Protein AF-A0A615IPE6-F1 (afdb_monomer_lite)

Structure (mmCIF, N/CA/C/O backbone):
data_AF-A0A615IPE6-F1
#
_entry.id   AF-A0A615IPE6-F1
#
loop_
_atom_site.group_PDB
_atom_site.id
_atom_site.type_symbol
_atom_site.label_atom_id
_atom_site.label_alt_id
_atom_site.label_comp_id
_atom_site.label_asym_id
_atom_site.label_entity_id
_atom_site.label_seq_id
_atom_site.pdbx_PDB_ins_code
_atom_site.Cartn_x
_atom_site.Cartn_y
_atom_site.Cartn_z
_atom_site.occupancy
_atom_site.B_iso_or_equiv
_atom_site.auth_seq_id
_atom_site.auth_comp_id
_atom_site.auth_asym_id
_atom_site.auth_atom_id
_atom_site.pdbx_PDB_model_num
ATOM 1 N N . MET A 1 1 ? 13.971 16.242 1.915 1.00 45.69 1 MET A N 1
ATOM 2 C CA . MET A 1 1 ? 12.495 16.322 1.980 1.00 45.69 1 MET A CA 1
ATOM 3 C C . MET A 1 1 ? 11.977 15.209 1.107 1.00 45.69 1 MET A C 1
ATOM 5 O O . MET A 1 1 ? 12.419 15.188 -0.020 1.00 45.69 1 MET A O 1
ATOM 9 N N . ASN A 1 2 ? 11.203 14.259 1.628 1.00 56.91 2 ASN A N 1
ATOM 10 C CA . ASN A 1 2 ? 10.394 13.312 0.845 1.00 56.91 2 ASN A CA 1
ATOM 11 C C . ASN A 1 2 ? 9.479 12.604 1.844 1.00 56.91 2 ASN A C 1
ATOM 13 O O . ASN A 1 2 ? 9.708 11.491 2.308 1.00 56.91 2 ASN A O 1
ATOM 17 N N . SER A 1 3 ? 8.546 13.404 2.331 1.00 75.00 3 SER A N 1
ATOM 18 C CA . SER A 1 3 ? 7.564 13.064 3.340 1.00 75.00 3 SER A CA 1
ATOM 19 C C . SER A 1 3 ? 6.330 12.505 2.657 1.00 75.00 3 SER A C 1
ATOM 21 O O . SER A 1 3 ? 5.944 13.000 1.603 1.00 75.00 3 SER A O 1
ATOM 23 N N . ILE A 1 4 ? 5.698 11.532 3.309 1.00 88.81 4 ILE A N 1
ATOM 24 C CA . ILE A 1 4 ? 4.287 11.201 3.104 1.00 88.81 4 ILE A CA 1
ATOM 25 C C . ILE A 1 4 ? 3.509 12.509 2.876 1.00 88.81 4 ILE A C 1
ATOM 27 O O . ILE A 1 4 ? 3.629 13.435 3.686 1.00 88.81 4 ILE A O 1
ATOM 31 N N . TYR A 1 5 ? 2.779 12.600 1.769 1.00 92.62 5 TYR A N 1
ATOM 32 C CA . TYR A 1 5 ? 2.115 13.824 1.321 1.00 92.62 5 TYR A CA 1
ATOM 33 C C . TYR A 1 5 ? 0.619 13.573 1.184 1.00 92.62 5 TYR A C 1
ATOM 35 O O . TYR A 1 5 ? 0.213 12.569 0.617 1.00 92.62 5 TYR A O 1
ATOM 43 N N . TYR A 1 6 ? -0.212 14.464 1.717 1.00 94.19 6 TYR A N 1
ATOM 44 C CA . TYR A 1 6 ? -1.657 14.380 1.530 1.00 94.19 6 TYR A CA 1
ATOM 45 C C . TYR A 1 6 ? -2.067 15.293 0.377 1.00 94.19 6 TYR A C 1
ATOM 47 O O . TYR A 1 6 ? -1.863 16.505 0.445 1.00 94.19 6 TYR A O 1
ATOM 55 N N . ASN A 1 7 ? -2.624 14.706 -0.677 1.00 93.12 7 ASN A N 1
ATOM 56 C CA . ASN A 1 7 ? -3.092 15.433 -1.844 1.00 93.12 7 ASN A CA 1
ATOM 57 C C . ASN A 1 7 ? -4.555 15.836 -1.643 1.00 93.12 7 ASN A C 1
ATOM 59 O O . ASN A 1 7 ? -5.458 15.017 -1.789 1.00 93.12 7 ASN A O 1
ATOM 63 N N . GLU A 1 8 ? -4.802 17.107 -1.337 1.00 92.19 8 GLU A N 1
ATOM 64 C CA . GLU A 1 8 ? -6.157 17.616 -1.077 1.00 92.19 8 GLU A CA 1
ATOM 65 C C . GLU A 1 8 ? -7.074 17.561 -2.308 1.00 92.19 8 GLU A C 1
ATOM 67 O O . GLU A 1 8 ? -8.289 17.477 -2.157 1.00 92.19 8 GLU A O 1
ATOM 72 N N . ASN A 1 9 ? -6.510 17.555 -3.522 1.00 92.12 9 ASN A N 1
ATOM 73 C CA . ASN A 1 9 ? -7.299 17.501 -4.754 1.00 92.12 9 ASN A CA 1
ATOM 74 C C . ASN A 1 9 ? -7.881 16.106 -5.006 1.00 92.12 9 ASN A C 1
ATOM 76 O O . ASN A 1 9 ? -8.978 15.989 -5.546 1.00 92.12 9 ASN A O 1
ATOM 80 N N . THR A 1 10 ? -7.143 15.049 -4.651 1.00 89.94 10 THR A N 1
ATOM 81 C CA . THR A 1 10 ? -7.588 13.657 -4.848 1.00 89.94 10 THR A CA 1
ATOM 82 C C . THR A 1 10 ? -8.095 13.007 -3.561 1.00 89.94 10 THR A C 1
ATOM 84 O O . THR A 1 10 ? -8.809 12.008 -3.612 1.00 89.94 10 THR A O 1
ATOM 87 N N . GLY A 1 11 ? -7.753 13.578 -2.404 1.00 92.44 11 GLY A N 1
ATOM 88 C CA . GLY A 1 11 ? -7.999 13.000 -1.087 1.00 92.44 11 GLY A CA 1
ATOM 89 C C . GLY A 1 11 ? -7.081 11.822 -0.756 1.00 92.44 11 GLY A C 1
ATOM 90 O O . GLY A 1 11 ? -7.345 11.115 0.216 1.00 92.44 11 GLY A O 1
ATOM 91 N N . ASP A 1 12 ? -6.034 11.580 -1.550 1.00 94.25 12 ASP A N 1
ATOM 92 C CA . ASP A 1 12 ? -5.115 10.464 -1.341 1.00 94.25 12 ASP A CA 1
ATOM 93 C C . ASP A 1 12 ? -3.935 10.861 -0.453 1.00 94.25 12 ASP A C 1
ATOM 95 O O . ASP A 1 12 ? -3.330 11.925 -0.603 1.00 94.25 12 ASP A O 1
ATOM 99 N N . LEU A 1 13 ? -3.547 9.949 0.432 1.00 95.75 13 LEU A N 1
ATOM 100 C CA . LEU A 1 13 ? -2.256 9.992 1.097 1.00 95.75 13 LEU A CA 1
ATOM 101 C C . LEU A 1 13 ? -1.209 9.304 0.215 1.00 95.75 13 LEU A C 1
ATOM 103 O O . LEU A 1 13 ? -1.208 8.081 0.074 1.00 95.75 13 LEU A O 1
ATOM 107 N N . GLU A 1 14 ? -0.313 10.092 -0.361 1.00 95.00 14 GLU A N 1
ATOM 108 C CA . GLU A 1 14 ? 0.798 9.626 -1.177 1.00 95.00 14 GLU A CA 1
ATOM 109 C C . GLU A 1 14 ? 1.925 9.089 -0.285 1.00 95.00 14 GLU A C 1
ATOM 111 O O . GLU A 1 14 ? 2.515 9.814 0.526 1.00 95.00 14 GLU A O 1
ATOM 116 N N . ILE A 1 15 ? 2.205 7.793 -0.416 1.00 93.69 15 ILE A N 1
ATOM 117 C CA . ILE A 1 15 ? 3.180 7.058 0.388 1.00 93.69 15 ILE A CA 1
ATOM 118 C C . ILE A 1 15 ? 4.193 6.392 -0.544 1.00 93.69 15 ILE A C 1
ATOM 120 O O . ILE A 1 15 ? 3.830 5.503 -1.312 1.00 93.69 15 ILE A O 1
ATOM 124 N N . PRO A 1 16 ? 5.473 6.773 -0.473 1.00 92.00 16 PRO A N 1
ATOM 125 C CA . PRO A 1 16 ? 6.527 6.039 -1.154 1.00 92.00 16 PRO A CA 1
ATOM 126 C C . PRO A 1 16 ? 6.654 4.614 -0.615 1.00 92.00 16 PRO A C 1
ATOM 128 O O . PRO A 1 16 ? 6.613 4.390 0.599 1.00 92.00 16 PRO A O 1
ATOM 131 N N . LEU A 1 17 ? 6.807 3.653 -1.522 1.00 89.19 17 LEU A N 1
ATOM 132 C CA . LEU A 1 17 ? 6.767 2.228 -1.191 1.00 89.19 17 LEU A CA 1
ATOM 133 C C . LEU A 1 17 ? 7.863 1.792 -0.199 1.00 89.19 17 LEU A C 1
ATOM 135 O O . LEU A 1 17 ? 7.620 0.941 0.650 1.00 89.19 17 LEU A O 1
ATOM 139 N N . ASP A 1 18 ? 9.034 2.431 -0.217 1.00 88.62 18 ASP A N 1
ATOM 140 C CA . ASP A 1 18 ? 10.138 2.162 0.719 1.00 88.62 18 ASP A CA 1
ATOM 141 C C . ASP A 1 18 ? 9.860 2.601 2.168 1.00 88.62 18 ASP A C 1
ATOM 143 O O . ASP A 1 18 ? 10.586 2.221 3.086 1.00 88.62 18 ASP A O 1
ATOM 147 N N . ILE A 1 19 ? 8.807 3.388 2.401 1.00 91.00 19 ILE A N 1
ATOM 148 C CA . ILE A 1 19 ? 8.384 3.826 3.738 1.00 91.00 19 ILE A CA 1
ATOM 149 C C . ILE A 1 19 ? 6.927 3.462 4.037 1.00 91.00 19 ILE A C 1
ATOM 151 O O . ILE A 1 19 ? 6.276 4.127 4.853 1.00 91.00 19 ILE A O 1
ATOM 155 N N . LEU A 1 20 ? 6.419 2.396 3.408 1.00 91.25 20 LEU A N 1
ATOM 156 C CA . LEU A 1 20 ? 5.010 2.015 3.462 1.00 91.25 20 LEU A CA 1
ATOM 157 C C . LEU A 1 20 ? 4.493 1.843 4.895 1.00 91.25 20 LEU A C 1
ATOM 159 O O . LEU A 1 20 ? 3.525 2.503 5.256 1.00 91.25 20 LEU A O 1
ATOM 163 N N . SER A 1 21 ? 5.180 1.080 5.751 1.00 92.19 21 SER A N 1
ATOM 164 C CA . SER A 1 21 ? 4.770 0.878 7.158 1.00 92.19 21 SER A CA 1
ATOM 165 C C . SER A 1 21 ? 4.587 2.198 7.927 1.00 92.19 21 SER A C 1
ATOM 167 O O . SER A 1 21 ? 3.578 2.418 8.609 1.00 92.19 21 SER A O 1
ATOM 169 N N . LYS A 1 22 ? 5.504 3.159 7.738 1.00 92.25 22 LYS A N 1
ATOM 170 C CA . LYS A 1 22 ? 5.391 4.493 8.347 1.00 92.25 22 LYS A CA 1
ATOM 171 C C . LYS A 1 22 ? 4.191 5.262 7.793 1.00 92.25 22 LYS A C 1
ATOM 173 O O . LYS A 1 22 ? 3.493 5.936 8.554 1.00 92.25 22 LYS A O 1
ATOM 178 N N . GLY A 1 23 ? 3.963 5.179 6.486 1.00 93.12 23 GLY A N 1
ATOM 179 C CA . GLY A 1 23 ? 2.818 5.797 5.827 1.00 93.12 23 GLY A CA 1
ATOM 180 C C . GLY A 1 23 ? 1.484 5.218 6.292 1.00 93.12 23 GLY A C 1
ATOM 181 O O . GLY A 1 23 ? 0.575 5.980 6.612 1.00 93.12 23 GLY A O 1
ATOM 182 N N . ILE A 1 24 ? 1.389 3.896 6.431 1.00 93.56 24 ILE A N 1
ATOM 183 C CA . ILE A 1 24 ? 0.185 3.212 6.913 1.00 93.56 24 ILE A CA 1
ATOM 184 C C . ILE A 1 24 ? -0.117 3.581 8.367 1.00 93.56 24 ILE A C 1
ATOM 186 O O . ILE A 1 24 ? -1.253 3.934 8.694 1.00 93.56 24 ILE A O 1
ATOM 190 N N . SER A 1 25 ? 0.904 3.622 9.225 1.00 93.75 25 SER A N 1
ATOM 191 C CA . SER A 1 25 ? 0.770 4.120 10.599 1.00 93.75 25 SER A CA 1
ATOM 192 C C . SER A 1 25 ? 0.294 5.577 10.652 1.00 93.75 25 SER A C 1
ATOM 194 O O . SER A 1 25 ? -0.501 5.956 11.517 1.00 93.75 25 SER A O 1
ATOM 196 N N . TYR A 1 26 ? 0.779 6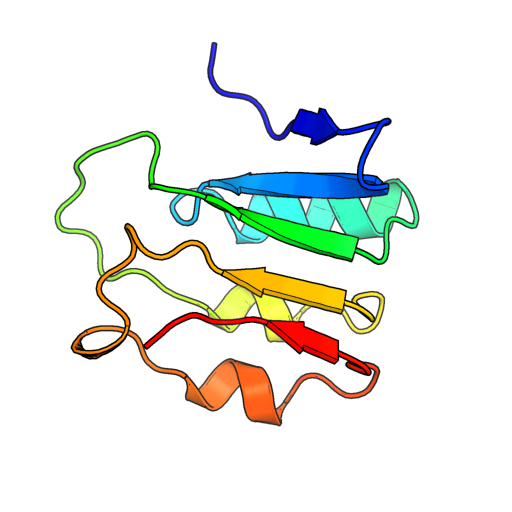.423 9.739 1.00 93.50 26 TYR A N 1
ATOM 197 C CA . TYR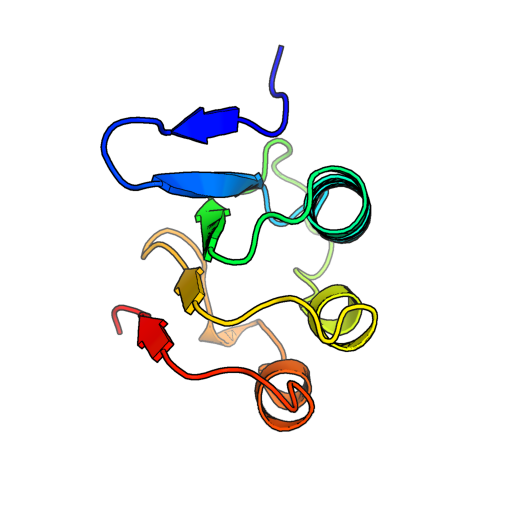 A 1 26 ? 0.339 7.814 9.637 1.00 93.50 26 TYR A CA 1
ATOM 198 C C . TYR A 1 26 ? -1.124 7.911 9.188 1.00 93.50 26 TY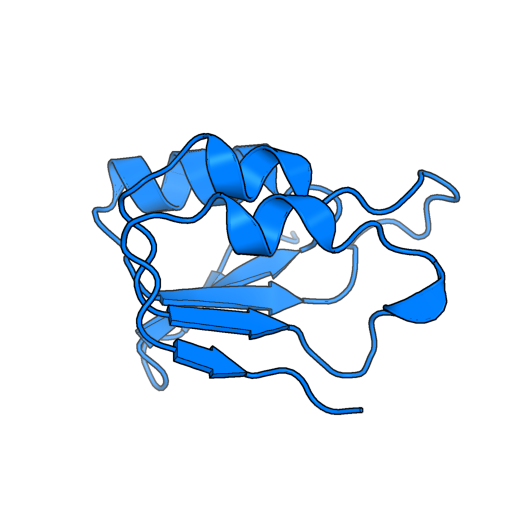R A C 1
ATOM 200 O O . TYR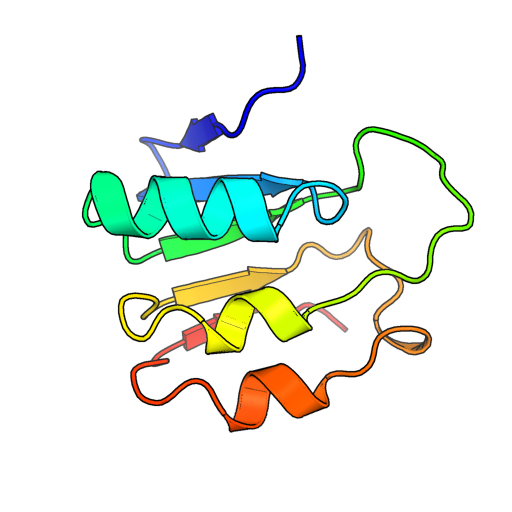 A 1 26 ? -1.896 8.662 9.789 1.00 93.50 26 TYR A O 1
ATOM 208 N N . ALA A 1 27 ? -1.521 7.114 8.194 1.00 93.69 27 ALA A N 1
ATOM 209 C CA . ALA A 1 27 ? -2.894 7.038 7.713 1.00 93.69 27 ALA A CA 1
ATOM 210 C C . ALA A 1 27 ? -3.867 6.644 8.829 1.00 93.69 27 ALA A C 1
ATOM 212 O O . ALA A 1 27 ? -4.870 7.327 9.025 1.00 93.69 27 ALA A O 1
ATOM 213 N N . ALA A 1 28 ? -3.529 5.620 9.623 1.00 93.25 28 ALA A N 1
ATOM 214 C CA . ALA A 1 28 ? -4.319 5.207 10.785 1.00 93.25 28 ALA A CA 1
ATOM 215 C C . ALA A 1 28 ? -4.510 6.359 11.784 1.00 93.25 28 ALA A C 1
ATOM 217 O O . ALA A 1 28 ? -5.633 6.684 12.167 1.00 93.25 28 ALA A O 1
ATOM 218 N N . LYS A 1 29 ? -3.418 7.041 12.162 1.00 93.56 29 LYS A N 1
ATOM 219 C CA . LYS A 1 29 ? -3.454 8.165 13.118 1.00 93.56 29 LYS A CA 1
ATOM 220 C C . LYS A 1 29 ? -4.298 9.337 12.627 1.00 93.56 29 LYS A C 1
ATOM 222 O O . LYS A 1 29 ? -4.932 10.015 13.431 1.00 93.56 29 LYS A O 1
ATOM 227 N N . LYS A 1 30 ? -4.283 9.600 11.321 1.00 93.31 30 LYS A N 1
ATOM 228 C CA . LYS A 1 30 ? -5.041 10.688 10.692 1.00 93.31 30 LYS A CA 1
ATOM 229 C C . LYS A 1 30 ? -6.433 10.268 10.221 1.00 93.31 30 LYS A C 1
ATOM 231 O O . LYS A 1 30 ? -7.154 11.122 9.720 1.00 93.31 30 LYS A O 1
ATOM 236 N N . LYS A 1 31 ? -6.816 8.998 10.410 1.00 93.69 31 LYS A N 1
ATOM 237 C CA . LYS A 1 31 ? -8.061 8.410 9.891 1.00 93.69 31 LYS A CA 1
ATOM 238 C C . LYS A 1 31 ? -8.217 8.643 8.384 1.00 93.69 31 LYS A C 1
ATOM 240 O O . LYS A 1 31 ? -9.296 8.955 7.896 1.00 93.69 31 LYS A O 1
ATOM 245 N N . LEU A 1 32 ? -7.114 8.518 7.650 1.00 94.44 32 LEU A N 1
ATOM 246 C CA . LEU A 1 32 ? -7.102 8.594 6.194 1.00 94.44 32 LEU A CA 1
ATOM 247 C C . LEU A 1 32 ? -7.309 7.195 5.628 1.00 94.44 32 LEU A C 1
ATOM 249 O O . LEU A 1 32 ? -6.639 6.242 6.029 1.00 94.44 32 LEU A O 1
ATOM 253 N N . HIS A 1 33 ? -8.255 7.088 4.706 1.00 95.31 33 HIS A N 1
ATOM 254 C CA . HIS A 1 33 ? -8.709 5.812 4.155 1.00 95.31 33 HIS A CA 1
ATOM 255 C C . HIS A 1 33 ? -8.228 5.576 2.719 1.00 95.31 33 HIS A C 1
ATOM 257 O O . HIS A 1 33 ? -8.313 4.453 2.220 1.00 95.31 33 HIS A O 1
ATOM 263 N N . ASN A 1 34 ? -7.745 6.632 2.062 1.00 95.94 34 ASN A N 1
ATOM 264 C CA . ASN A 1 34 ? -7.347 6.621 0.664 1.00 95.94 34 ASN A CA 1
ATOM 265 C C . ASN A 1 34 ? -5.830 6.744 0.586 1.00 95.94 34 ASN A C 1
ATOM 267 O O . ASN A 1 34 ? -5.256 7.734 1.044 1.00 95.94 34 ASN A O 1
ATOM 271 N N . ILE A 1 35 ? -5.193 5.720 0.035 1.00 95.62 35 ILE A N 1
ATOM 272 C CA . ILE A 1 35 ? -3.745 5.609 -0.065 1.00 95.62 35 ILE A CA 1
ATOM 273 C C . ILE A 1 35 ? -3.345 5.551 -1.529 1.00 95.62 35 ILE A C 1
ATOM 275 O O . ILE A 1 35 ? -3.896 4.765 -2.301 1.00 95.62 35 ILE A O 1
ATOM 279 N N . LYS A 1 36 ? -2.318 6.318 -1.883 1.00 95.00 36 LYS A N 1
ATOM 280 C CA . LYS A 1 36 ? -1.638 6.230 -3.169 1.00 95.00 36 LYS A CA 1
ATOM 281 C C . LYS A 1 36 ? -0.179 5.849 -2.948 1.00 95.00 36 LYS A C 1
ATOM 283 O O . LYS A 1 36 ? 0.596 6.629 -2.409 1.00 95.00 36 LYS A O 1
ATOM 288 N N . ILE A 1 37 ? 0.203 4.647 -3.354 1.00 92.75 37 ILE A N 1
ATOM 289 C CA . ILE A 1 37 ? 1.588 4.191 -3.313 1.00 92.75 37 ILE A CA 1
ATOM 290 C C . ILE A 1 37 ? 2.335 4.809 -4.494 1.00 92.75 37 ILE A C 1
ATOM 292 O O . ILE A 1 37 ? 1.930 4.634 -5.644 1.00 92.75 37 ILE A O 1
ATOM 296 N N . VAL A 1 38 ? 3.414 5.532 -4.197 1.00 91.25 38 VAL A N 1
ATOM 297 C CA . VAL A 1 38 ? 4.275 6.206 -5.179 1.00 91.25 38 VAL A CA 1
ATOM 298 C C . VAL A 1 38 ? 5.681 5.601 -5.210 1.00 91.25 38 VAL A C 1
ATOM 300 O O . VAL A 1 38 ? 6.029 4.777 -4.357 1.00 91.25 38 VAL A O 1
ATOM 303 N N . SER A 1 39 ? 6.489 6.000 -6.199 1.00 87.81 39 SER A N 1
ATOM 304 C CA . SER A 1 39 ? 7.835 5.464 -6.415 1.00 87.81 39 SER A CA 1
ATOM 305 C C . SER A 1 39 ? 8.695 5.594 -5.151 1.00 87.81 39 SER A C 1
ATOM 307 O O . SER A 1 39 ? 8.595 6.605 -4.445 1.00 87.81 39 SER A O 1
ATOM 309 N N . PRO A 1 40 ? 9.555 4.599 -4.861 1.00 86.06 40 PRO A N 1
ATOM 310 C CA . PRO A 1 40 ? 10.476 4.646 -3.733 1.00 86.06 40 PRO A CA 1
ATOM 311 C C . PRO A 1 40 ? 11.336 5.912 -3.729 1.00 86.06 40 PRO A C 1
ATOM 313 O O . PRO A 1 40 ? 11.824 6.351 -4.772 1.00 86.06 40 PRO A O 1
ATOM 316 N N . ILE A 1 41 ? 11.585 6.472 -2.547 1.00 82.50 41 ILE A N 1
ATOM 317 C CA . ILE A 1 41 ? 12.463 7.642 -2.397 1.00 82.50 41 ILE A CA 1
ATOM 318 C C . ILE A 1 41 ? 13.908 7.253 -2.684 1.00 82.50 41 ILE A C 1
ATOM 320 O O . ILE A 1 41 ? 14.647 7.978 -3.357 1.00 82.50 41 ILE A O 1
ATOM 324 N N . LYS A 1 42 ? 14.337 6.126 -2.118 1.00 79.56 42 LYS A N 1
ATOM 325 C CA . LYS A 1 42 ? 15.667 5.578 -2.350 1.00 79.56 42 LYS A CA 1
ATOM 326 C C . LYS A 1 42 ? 15.596 4.546 -3.463 1.00 79.56 42 LYS A C 1
ATOM 328 O O . LYS A 1 42 ? 14.764 3.646 -3.432 1.00 79.56 42 LYS A O 1
ATOM 333 N N . LYS A 1 43 ? 16.551 4.621 -4.394 1.00 65.25 43 LYS A N 1
ATOM 334 C CA . LYS A 1 43 ? 16.880 3.518 -5.307 1.00 65.25 43 LYS A CA 1
ATOM 335 C C . LYS A 1 43 ? 17.571 2.411 -4.508 1.00 65.25 43 LYS A C 1
ATOM 337 O O . LYS A 1 43 ? 18.782 2.236 -4.608 1.00 65.25 43 LYS A O 1
ATOM 342 N N . SER A 1 44 ? 16.827 1.762 -3.620 1.00 58.53 44 SER A N 1
ATOM 343 C CA . SER A 1 44 ? 17.301 0.576 -2.923 1.00 58.53 44 SER A CA 1
ATOM 344 C C . SER A 1 44 ? 16.995 -0.654 -3.769 1.00 58.53 44 SER A C 1
ATOM 346 O O . SER A 1 44 ? 15.954 -0.717 -4.418 1.00 58.53 44 SER A O 1
ATOM 348 N N . ASN A 1 45 ? 17.898 -1.633 -3.738 1.00 58.09 45 ASN A N 1
ATOM 349 C CA . ASN A 1 45 ? 17.626 -2.985 -4.230 1.00 58.09 45 ASN A CA 1
ATOM 350 C C . ASN A 1 45 ? 16.753 -3.785 -3.247 1.00 58.09 45 ASN A C 1
ATOM 352 O O . ASN A 1 45 ? 16.519 -4.972 -3.474 1.00 58.09 45 ASN A O 1
ATOM 356 N N . ASP A 1 46 ? 16.310 -3.162 -2.148 1.00 61.91 46 ASP A N 1
ATOM 357 C CA . ASP A 1 46 ? 15.393 -3.786 -1.206 1.00 61.91 46 ASP A CA 1
ATOM 358 C C . ASP A 1 46 ? 14.117 -4.214 -1.923 1.00 61.91 46 ASP A C 1
ATOM 360 O O . ASP A 1 46 ? 13.534 -3.486 -2.733 1.00 61.91 46 ASP A O 1
ATOM 364 N N . LYS A 1 47 ? 13.706 -5.444 -1.622 1.00 66.94 47 LYS A N 1
ATOM 365 C CA . LYS A 1 47 ? 12.490 -6.028 -2.160 1.00 66.94 47 LYS A CA 1
ATOM 366 C C . LYS A 1 47 ? 11.322 -5.146 -1.724 1.00 66.94 47 LYS A C 1
ATOM 368 O O . LYS A 1 47 ? 11.094 -4.955 -0.534 1.00 66.94 47 LYS A O 1
ATOM 373 N N . LEU A 1 48 ? 10.619 -4.594 -2.703 1.00 79.00 48 LEU A N 1
ATOM 374 C CA . LEU A 1 48 ? 9.415 -3.813 -2.468 1.00 79.00 48 LEU A CA 1
ATOM 375 C C . LEU A 1 48 ? 8.375 -4.717 -1.795 1.00 79.00 48 LEU A C 1
ATOM 377 O O . LEU A 1 48 ? 8.052 -5.784 -2.322 1.00 79.00 48 LEU A O 1
ATOM 381 N N . ASP A 1 49 ? 7.899 -4.301 -0.622 1.00 87.25 49 ASP A N 1
ATOM 382 C CA . ASP A 1 49 ? 7.042 -5.105 0.245 1.00 87.25 49 ASP A CA 1
ATOM 383 C C . ASP A 1 49 ? 5.707 -4.400 0.508 1.00 87.25 49 ASP A C 1
ATOM 385 O O . ASP A 1 49 ? 5.664 -3.221 0.867 1.00 87.25 49 ASP A O 1
ATOM 389 N N . LEU A 1 50 ? 4.617 -5.142 0.314 1.00 92.06 50 LEU A N 1
ATOM 390 C CA . LEU A 1 50 ? 3.247 -4.697 0.555 1.00 92.06 50 LEU A CA 1
ATOM 391 C C . LEU A 1 50 ? 2.670 -5.235 1.869 1.00 92.06 50 LEU A C 1
ATOM 393 O O . LEU A 1 50 ? 1.556 -4.849 2.220 1.00 92.06 50 LEU A O 1
ATOM 397 N N . SER A 1 51 ? 3.403 -6.070 2.615 1.00 94.00 51 SER A N 1
ATOM 398 C CA . SER A 1 51 ? 2.945 -6.631 3.893 1.00 94.00 51 SER A CA 1
ATOM 399 C C . SER A 1 51 ? 2.407 -5.590 4.889 1.00 94.00 51 SER A C 1
ATOM 401 O O . SER A 1 51 ? 1.384 -5.873 5.512 1.00 94.00 51 SER A O 1
ATOM 403 N N . PRO A 1 52 ? 2.928 -4.344 4.978 1.00 93.56 52 PRO A N 1
ATOM 404 C CA . PRO A 1 52 ? 2.376 -3.365 5.913 1.00 93.56 52 PRO A CA 1
ATOM 405 C C . PRO A 1 52 ? 0.934 -2.930 5.608 1.00 93.56 52 PRO A C 1
ATOM 407 O O . PRO A 1 52 ? 0.302 -2.294 6.448 1.00 93.56 52 PRO A O 1
ATOM 410 N N . LEU A 1 53 ? 0.391 -3.234 4.422 1.00 93.19 53 LEU A N 1
ATOM 411 C CA . LEU A 1 53 ? -1.016 -2.964 4.102 1.00 93.19 53 LEU A CA 1
ATOM 412 C C . LEU A 1 53 ? -1.982 -3.790 4.956 1.00 93.19 53 LEU A C 1
ATOM 414 O O . LEU A 1 53 ? -3.111 -3.350 5.171 1.00 93.19 53 LEU A O 1
ATOM 418 N N . THR A 1 54 ? -1.555 -4.954 5.450 1.00 90.75 54 THR A N 1
ATOM 419 C CA . THR A 1 54 ? -2.398 -5.851 6.258 1.00 90.75 54 THR A CA 1
ATOM 420 C C . THR A 1 54 ? -2.473 -5.418 7.721 1.00 90.75 54 THR A C 1
ATOM 422 O O . THR A 1 54 ? -3.391 -5.803 8.440 1.00 90.75 54 THR A O 1
ATOM 425 N N . GLU A 1 55 ? -1.559 -4.547 8.163 1.00 87.31 55 GLU A N 1
ATOM 426 C CA . GLU A 1 55 ? -1.516 -4.018 9.531 1.00 87.31 55 GLU A CA 1
ATOM 427 C C . GLU A 1 55 ? -2.634 -3.001 9.817 1.00 87.31 55 GLU A C 1
ATOM 429 O O . GLU A 1 55 ? -2.808 -2.571 10.961 1.00 87.31 55 GLU A O 1
ATOM 434 N N . ASN A 1 56 ? -3.375 -2.565 8.791 1.00 83.00 56 ASN A N 1
ATOM 435 C CA . ASN A 1 56 ? -4.342 -1.485 8.916 1.00 83.00 56 ASN A CA 1
ATOM 436 C C . ASN A 1 56 ? -5.638 -1.734 8.140 1.00 83.00 56 ASN A C 1
ATOM 438 O O . ASN A 1 56 ? -5.754 -1.456 6.946 1.00 83.00 56 ASN A O 1
ATOM 442 N N . ASP A 1 57 ? -6.671 -2.102 8.890 1.00 88.06 57 ASP A N 1
ATOM 443 C CA . ASP A 1 57 ? -8.035 -2.268 8.395 1.00 88.06 57 ASP A CA 1
ATOM 444 C C . ASP A 1 57 ? -8.725 -0.929 8.024 1.00 88.06 57 ASP A C 1
ATOM 446 O O . ASP A 1 57 ? -9.860 -0.933 7.560 1.00 88.06 57 ASP A O 1
ATOM 450 N N . ASN A 1 58 ? -8.090 0.238 8.200 1.00 90.88 58 ASN A N 1
ATOM 451 C CA . ASN A 1 58 ? -8.678 1.551 7.883 1.00 90.88 58 ASN A CA 1
ATOM 452 C C . ASN A 1 58 ? -8.678 1.887 6.380 1.00 90.88 58 ASN A C 1
ATOM 454 O O . ASN A 1 58 ? -9.283 2.882 5.975 1.00 90.88 58 ASN A O 1
ATOM 458 N N . ILE A 1 59 ? -7.961 1.127 5.553 1.00 94.62 59 ILE A N 1
ATOM 459 C CA . ILE A 1 59 ? -7.757 1.455 4.138 1.00 94.62 59 ILE A CA 1
ATOM 460 C C . ILE A 1 59 ? -8.970 0.999 3.319 1.00 94.62 59 ILE A C 1
ATOM 462 O O . ILE A 1 59 ? -9.310 -0.180 3.290 1.00 94.62 59 ILE A O 1
ATOM 466 N N . HIS A 1 60 ? -9.606 1.938 2.617 1.00 95.69 60 HIS A N 1
ATOM 467 C CA . HIS A 1 60 ? -10.758 1.681 1.744 1.00 95.69 60 HIS A CA 1
ATOM 468 C C . HIS A 1 60 ? -10.418 1.813 0.260 1.00 95.69 60 HIS A C 1
ATOM 470 O O . HIS A 1 60 ? -11.044 1.158 -0.576 1.00 95.69 60 HIS A O 1
ATOM 476 N N . SER A 1 61 ? -9.451 2.666 -0.076 1.00 95.69 61 SER A N 1
ATOM 477 C CA . SER A 1 61 ? -9.016 2.901 -1.449 1.00 95.69 61 SER A CA 1
ATOM 478 C C . SER A 1 61 ? -7.501 2.819 -1.526 1.00 95.69 61 SER A C 1
ATOM 480 O O . SER A 1 61 ? -6.806 3.516 -0.788 1.00 95.69 61 SER A O 1
ATOM 482 N N . LEU A 1 62 ? -7.002 1.984 -2.432 1.00 95.06 62 LEU A N 1
ATOM 483 C CA . LEU A 1 62 ? -5.586 1.826 -2.726 1.00 95.06 62 LEU A CA 1
ATOM 484 C C . LEU A 1 62 ? -5.335 2.133 -4.200 1.00 95.06 62 LEU A C 1
ATOM 486 O O . LEU A 1 62 ? -5.969 1.558 -5.083 1.00 95.06 62 LEU A O 1
ATOM 490 N N . HIS A 1 63 ? -4.385 3.014 -4.468 1.00 94.50 63 HIS A N 1
ATOM 491 C CA . HIS A 1 63 ? -3.892 3.310 -5.804 1.00 94.50 63 HIS A CA 1
ATOM 492 C C . HIS A 1 63 ? -2.395 3.010 -5.845 1.00 94.50 63 HIS A C 1
ATOM 494 O O . HIS A 1 63 ? -1.655 3.554 -5.036 1.00 94.50 63 HIS A O 1
ATOM 500 N N . ILE A 1 64 ? -1.936 2.156 -6.757 1.00 91.38 64 ILE A N 1
ATOM 501 C CA . ILE A 1 64 ? -0.502 1.948 -6.996 1.00 91.38 64 ILE A CA 1
ATOM 502 C C . ILE A 1 64 ? -0.155 2.533 -8.360 1.00 91.38 64 ILE A C 1
ATOM 504 O O . ILE A 1 64 ? -0.816 2.203 -9.345 1.00 91.38 64 ILE A O 1
ATOM 508 N N . ILE A 1 65 ? 0.840 3.424 -8.402 1.00 88.75 65 ILE A N 1
ATOM 509 C CA . ILE A 1 65 ? 1.264 4.065 -9.651 1.00 88.75 65 ILE A CA 1
ATOM 510 C C . ILE A 1 65 ? 2.035 3.106 -10.568 1.00 88.75 65 ILE A C 1
ATOM 512 O O . ILE A 1 65 ? 2.681 2.164 -10.113 1.00 88.75 65 ILE A O 1
ATOM 516 N N . ASP A 1 66 ? 2.034 3.436 -11.855 1.00 80.81 66 ASP A N 1
ATOM 517 C CA . ASP A 1 66 ? 2.583 2.626 -12.951 1.00 80.81 66 ASP A CA 1
ATOM 518 C C . ASP A 1 66 ? 4.115 2.445 -12.905 1.00 80.81 66 ASP A C 1
ATOM 520 O O . ASP A 1 66 ? 4.650 1.527 -13.517 1.00 80.81 66 ASP A O 1
ATOM 524 N N . ASP A 1 67 ? 4.837 3.311 -12.187 1.00 82.56 67 ASP A N 1
ATOM 525 C CA . ASP A 1 67 ? 6.310 3.294 -12.107 1.00 82.56 67 ASP A CA 1
ATOM 526 C C . ASP A 1 67 ? 6.853 2.218 -11.138 1.00 82.56 67 ASP A C 1
ATOM 528 O O . ASP A 1 67 ? 8.049 2.135 -10.858 1.00 82.56 67 ASP A O 1
ATOM 532 N N . ILE A 1 68 ? 5.967 1.381 -10.596 1.00 82.56 68 ILE A N 1
ATOM 533 C CA . ILE A 1 68 ? 6.303 0.279 -9.699 1.00 82.56 68 ILE A CA 1
ATOM 534 C C . ILE A 1 68 ? 6.199 -1.038 -10.477 1.00 82.56 68 ILE A C 1
ATOM 536 O O . ILE A 1 68 ? 5.126 -1.416 -10.939 1.00 82.56 68 ILE A O 1
ATOM 540 N N . ASP A 1 69 ? 7.310 -1.775 -10.582 1.00 84.44 69 ASP A N 1
ATOM 541 C CA . ASP A 1 69 ? 7.350 -3.091 -11.237 1.00 84.44 69 ASP A CA 1
ATOM 542 C C . ASP A 1 69 ? 6.640 -4.159 -10.385 1.00 84.44 69 ASP A C 1
ATOM 544 O O . ASP A 1 69 ? 7.263 -4.912 -9.629 1.00 84.44 69 ASP A O 1
ATOM 548 N N . LEU A 1 70 ? 5.312 -4.230 -10.520 1.00 82.75 70 LEU A N 1
ATO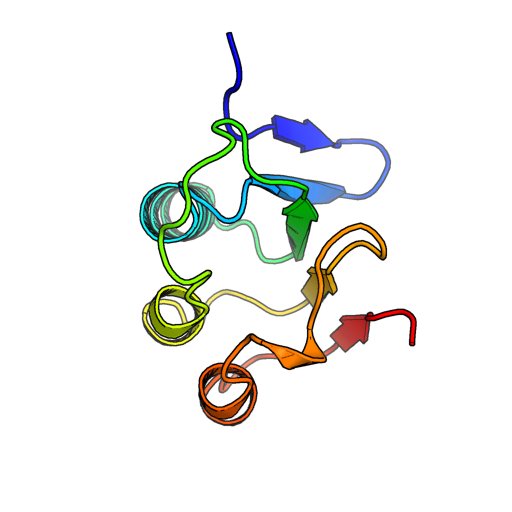M 549 C CA . LEU A 1 70 ? 4.449 -5.162 -9.788 1.00 82.75 70 LEU A CA 1
ATOM 550 C C . LEU A 1 70 ? 4.811 -6.637 -10.027 1.00 82.75 70 LEU A C 1
ATOM 552 O O . LEU A 1 70 ? 4.493 -7.473 -9.187 1.00 82.75 70 LEU A O 1
ATOM 556 N N . LYS A 1 71 ? 5.508 -6.987 -11.121 1.00 83.88 71 LYS A N 1
ATOM 557 C CA . LYS A 1 71 ? 5.900 -8.383 -11.411 1.00 83.88 71 LYS A CA 1
ATOM 558 C C . LYS A 1 71 ? 6.895 -8.942 -10.394 1.00 83.88 71 LYS A C 1
ATOM 560 O O . LYS A 1 71 ? 7.049 -10.157 -10.299 1.00 83.88 71 LYS A O 1
ATOM 565 N N . LYS A 1 72 ? 7.591 -8.069 -9.665 1.00 83.75 72 LYS A N 1
ATOM 566 C CA . LYS A 1 72 ? 8.576 -8.437 -8.636 1.00 83.75 72 LYS A CA 1
ATOM 567 C C . LYS A 1 72 ? 8.031 -8.319 -7.215 1.00 83.75 72 LYS A C 1
ATOM 569 O O . LYS A 1 72 ? 8.770 -8.579 -6.264 1.00 83.75 72 LYS A O 1
ATOM 574 N N . ILE A 1 73 ? 6.771 -7.920 -7.074 1.00 86.31 73 ILE A N 1
ATOM 575 C CA . ILE A 1 73 ? 6.126 -7.650 -5.795 1.00 86.31 73 ILE A CA 1
ATOM 576 C C . ILE A 1 73 ? 5.178 -8.792 -5.469 1.00 86.31 73 ILE A C 1
ATOM 578 O O . ILE A 1 73 ? 4.424 -9.254 -6.323 1.00 86.31 73 ILE A O 1
ATOM 582 N N . ASP A 1 74 ? 5.213 -9.239 -4.217 1.00 89.94 74 ASP A N 1
ATOM 583 C CA . ASP A 1 74 ? 4.186 -10.144 -3.725 1.00 89.94 74 ASP A CA 1
ATOM 584 C C . ASP A 1 74 ? 2.884 -9.365 -3.497 1.00 89.94 74 ASP A C 1
ATOM 586 O O . ASP A 1 74 ? 2.829 -8.437 -2.690 1.00 89.94 74 ASP A O 1
ATOM 590 N N . LEU A 1 75 ? 1.843 -9.734 -4.242 1.00 90.75 75 LEU A N 1
ATOM 591 C CA . LEU A 1 75 ? 0.514 -9.130 -4.149 1.00 90.75 75 LEU A CA 1
ATOM 592 C C . LEU A 1 75 ? -0.394 -9.863 -3.153 1.00 90.75 75 LEU A C 1
ATOM 594 O O . LEU A 1 75 ? -1.529 -9.427 -2.954 1.00 90.75 75 LEU A O 1
ATOM 598 N N . SER A 1 76 ? 0.081 -10.940 -2.513 1.00 93.31 76 SER A N 1
ATOM 599 C CA . SER A 1 76 ? -0.663 -11.662 -1.474 1.00 93.31 76 SER A CA 1
ATOM 600 C C . SER A 1 76 ? -1.255 -10.753 -0.376 1.00 93.31 76 SER A C 1
ATOM 602 O O . SER A 1 76 ? -2.429 -10.951 -0.047 1.00 93.31 76 SER A O 1
ATOM 604 N N . PRO A 1 77 ? -0.577 -9.675 0.088 1.00 93.31 77 PRO A N 1
ATOM 605 C CA . PRO A 1 77 ? -1.121 -8.780 1.115 1.00 93.31 77 PRO A CA 1
ATOM 606 C C . PRO A 1 77 ? -2.436 -8.096 0.720 1.00 93.31 77 PRO A C 1
ATOM 608 O O . PRO A 1 77 ? -3.245 -7.752 1.579 1.00 93.31 77 PRO A O 1
ATOM 611 N N . LEU A 1 78 ? -2.688 -7.907 -0.579 1.00 92.19 78 LEU A N 1
ATOM 612 C CA . LEU A 1 78 ? -3.906 -7.248 -1.060 1.00 92.19 78 LEU A CA 1
ATOM 613 C C . LEU A 1 78 ? -5.163 -8.082 -0.796 1.00 92.19 78 LEU A C 1
ATOM 615 O O . LEU A 1 78 ? -6.241 -7.517 -0.619 1.00 92.19 78 LEU A O 1
ATOM 619 N N . TYR A 1 79 ? -5.028 -9.410 -0.740 1.00 91.81 79 TYR A N 1
ATOM 620 C CA . TYR A 1 79 ? -6.137 -10.318 -0.445 1.00 91.81 79 TYR A CA 1
ATOM 621 C C . TYR A 1 79 ? -6.516 -10.329 1.041 1.00 91.81 79 TYR A C 1
ATOM 623 O O . TYR A 1 79 ? -7.608 -10.773 1.388 1.00 91.81 79 TYR A O 1
ATOM 631 N N . GLU A 1 80 ? -5.644 -9.828 1.917 1.00 94.12 80 GLU A N 1
ATOM 632 C CA . GLU A 1 80 ? -5.881 -9.776 3.363 1.00 94.12 80 GLU A CA 1
ATOM 633 C C . GLU A 1 80 ? -6.556 -8.469 3.814 1.00 94.12 80 GLU A C 1
ATOM 635 O O . GLU A 1 80 ? -7.030 -8.371 4.947 1.00 94.12 80 GLU A O 1
ATOM 640 N N . MET A 1 81 ? -6.645 -7.463 2.935 1.00 93.50 81 MET A N 1
ATOM 641 C CA . MET A 1 81 ? -7.227 -6.157 3.253 1.00 93.50 81 MET A CA 1
ATOM 642 C C . MET A 1 81 ? -8.756 -6.241 3.396 1.00 93.50 81 MET A C 1
ATOM 644 O O . MET A 1 81 ? -9.496 -6.183 2.416 1.00 93.50 81 MET A O 1
ATOM 648 N N . LYS A 1 82 ? -9.260 -6.321 4.629 1.00 91.69 82 LYS A N 1
ATOM 649 C CA . LYS A 1 82 ? -10.678 -6.629 4.907 1.00 91.69 82 LYS A CA 1
ATOM 650 C C . LYS A 1 82 ? -11.673 -5.556 4.471 1.00 91.69 82 LYS A C 1
ATOM 652 O O . LYS A 1 82 ? -12.803 -5.878 4.117 1.00 91.69 82 LYS A O 1
ATOM 657 N N . ASN A 1 83 ? -11.275 -4.286 4.527 1.00 94.00 83 ASN A N 1
ATOM 658 C CA . ASN A 1 83 ? -12.163 -3.148 4.261 1.00 94.00 83 ASN A CA 1
ATOM 659 C C . ASN A 1 83 ? -11.886 -2.465 2.917 1.00 94.00 83 ASN A C 1
ATOM 661 O O . ASN A 1 83 ? -12.447 -1.398 2.643 1.00 94.00 83 ASN A O 1
ATOM 665 N N . ILE A 1 84 ? -11.039 -3.061 2.072 1.00 94.62 84 ILE A N 1
ATOM 666 C CA .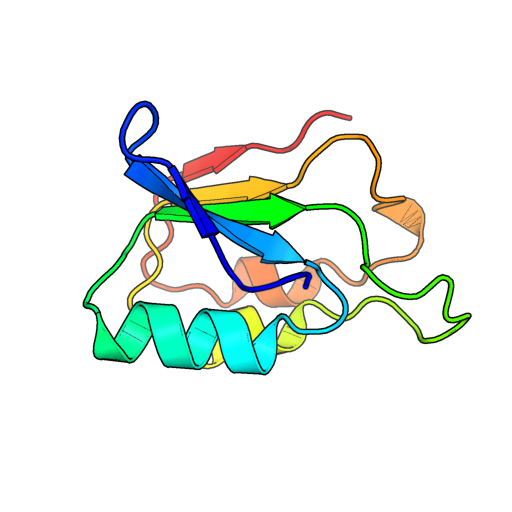 ILE A 1 84 ? -10.731 -2.496 0.764 1.00 94.62 84 ILE A CA 1
ATOM 667 C C . ILE A 1 84 ? -11.983 -2.513 -0.118 1.00 94.62 84 ILE A C 1
ATOM 669 O O . ILE A 1 84 ? -12.685 -3.513 -0.241 1.00 94.62 84 ILE A O 1
ATOM 673 N N . LYS A 1 85 ? -12.284 -1.371 -0.732 1.00 95.44 85 LYS A N 1
ATOM 674 C CA . LYS A 1 85 ? -13.433 -1.193 -1.635 1.00 95.44 85 LYS A CA 1
ATOM 675 C C . LYS A 1 85 ? -12.992 -0.924 -3.061 1.00 95.44 85 LYS A C 1
ATOM 677 O O . LYS A 1 85 ? -13.726 -1.205 -4.002 1.00 95.44 85 LYS A O 1
ATOM 682 N N . LYS A 1 86 ? -11.806 -0.336 -3.216 1.00 94.38 86 LYS A N 1
ATOM 683 C CA . LYS A 1 86 ? -11.249 0.047 -4.504 1.00 94.38 86 LYS A CA 1
ATOM 684 C C . LYS A 1 86 ? -9.748 -0.192 -4.507 1.00 94.38 86 LYS A C 1
ATOM 686 O O . LYS A 1 86 ? -9.034 0.352 -3.670 1.00 94.38 86 LYS A O 1
ATOM 691 N N . ILE A 1 87 ? -9.285 -0.949 -5.493 1.00 93.12 87 ILE A N 1
ATOM 692 C CA . ILE A 1 87 ? -7.873 -1.048 -5.852 1.00 93.12 87 ILE A CA 1
ATOM 693 C C . ILE A 1 87 ? -7.748 -0.528 -7.279 1.00 93.12 87 ILE A C 1
ATOM 695 O O . ILE A 1 87 ? -8.493 -0.942 -8.164 1.00 93.12 87 ILE A O 1
ATOM 699 N N . THR A 1 88 ? -6.854 0.429 -7.492 1.00 92.06 88 THR A N 1
ATOM 700 C CA . THR A 1 88 ? -6.522 0.963 -8.815 1.00 92.06 88 THR A CA 1
ATOM 701 C C . THR A 1 88 ? -5.050 0.709 -9.065 1.00 92.06 88 THR A C 1
ATOM 703 O O . THR A 1 88 ? -4.195 1.165 -8.311 1.00 92.06 88 THR A O 1
ATOM 706 N N . MET A 1 89 ? -4.768 -0.051 -10.108 1.00 86.94 89 MET A N 1
ATOM 707 C CA . MET A 1 89 ? -3.427 -0.384 -10.562 1.00 86.94 89 MET A CA 1
ATOM 708 C C . MET A 1 89 ? -3.496 -0.394 -12.076 1.00 86.94 89 MET A C 1
ATOM 710 O O . MET A 1 89 ? -4.458 -0.929 -12.638 1.00 86.94 89 MET A O 1
ATOM 714 N N . LYS A 1 90 ? -2.515 0.204 -12.736 1.00 72.56 90 LYS A N 1
ATOM 715 C CA . LYS A 1 90 ? -2.410 0.109 -14.185 1.00 72.56 90 LYS A CA 1
ATOM 716 C C . LYS A 1 90 ? -1.413 -0.991 -14.520 1.00 72.56 90 LYS A C 1
ATOM 718 O O . LYS A 1 90 ? -0.373 -1.104 -13.875 1.00 72.56 90 LYS A O 1
ATOM 723 N N . TYR A 1 91 ? -1.801 -1.827 -15.473 1.00 54.25 91 TYR A N 1
ATOM 724 C CA . TYR A 1 91 ? -1.012 -2.950 -15.968 1.00 54.25 91 TYR A CA 1
ATOM 725 C C . TYR A 1 91 ? -0.229 -2.545 -17.215 1.00 54.25 91 TYR A C 1
ATOM 727 O O . TYR A 1 91 ? -0.808 -1.785 -18.029 1.00 54.25 91 TYR A O 1
#

Secondary structure (DSSP, 8-state):
----EEETTTTEEEEEGGGHHHHHHHHHHHT--EEEEE--SS---SPP--GGGGG-TT--EEEE-TTS-GGGS--GGGGG-TT--EEEE--

pLDDT: mean 87.76, std 10.41, range [45.69, 95.94]

Sequence (91 aa):
MNSIYYNENTGDLEIPLDILSKGISYAAKKKLHNIKIVSPIKKSNDKLDLSPLTENDNIHSLHIIDDIDLKKIDLSPLYEMKNIKKITMKY

Foldseek 3Di:
DDDQDQDPVVREGEDEQVCVLVSLVVCVVVLRQHYEYDHHPDPDPPQREPQSLLVDLSHAHYEYDPVDPCVRYDPVNVVNNPRHNYYHYDD

Radius of gyration: 12.04 Å; chains: 1; bounding box: 31×29×29 Å

Organism: Salmonella enterica (NCBI:txid28901)